Protein AF-A0A529QZK8-F1 (afdb_monomer_lite)

Sequence (100 aa):
MAMIGHVLNRILMVLVGYLVAVLAGLIAVVVIYAMLSSLPNAPGYFGLMEFTPVAVLVVPPLGMFVYFLTIILTGMQTLVFALIAEFFSLRSFWLHMVFG

pLDDT: mean 83.57, std 9.09, range [52.28, 92.5]

Foldseek 3Di:
DVVVVVVVVVVVVVVVVVVVVVVVVLVVQLVVLVVQCPDVVRDPVSVVRSCLSVCLVPPVVNVVVVVVVCCVVCVVVVVVVVVVVVVVVVVVVVCVVVVD

Secondary structure (DSSP, 8-state):
-HHHHHHHHHHHHHHHHHHHHHHHHHHHHHHHHHHHHTSTT--THHHHHTTHHHHHHH-HHHHHHHHHHHHHHHHHHHHHHHHHHHHHHHHHHHHHHH--

Radius of gyration: 21.42 Å; chains: 1; bounding box: 44×36×58 Å

Structure (mmCIF, N/CA/C/O backbone):
data_AF-A0A529QZK8-F1
#
_entry.id   AF-A0A529QZK8-F1
#
loop_
_atom_site.group_PDB
_atom_site.id
_atom_site.type_symbol
_atom_site.label_atom_id
_atom_site.label_alt_id
_atom_site.label_comp_id
_atom_site.label_asym_id
_atom_site.label_entity_id
_atom_site.label_seq_id
_atom_site.pdbx_PDB_ins_code
_atom_site.Cartn_x
_atom_site.Cartn_y
_atom_site.Cartn_z
_atom_site.occupancy
_atom_site.B_iso_or_equiv
_atom_site.auth_seq_id
_atom_site.auth_comp_id
_atom_site.auth_asym_id
_atom_site.auth_atom_id
_atom_site.pdbx_PDB_model_num
ATOM 1 N N . MET A 1 1 ? -26.900 -18.518 17.281 1.00 56.41 1 MET A N 1
ATOM 2 C CA . MET A 1 1 ? -26.630 -19.054 15.926 1.00 56.41 1 MET A CA 1
ATOM 3 C C . MET A 1 1 ? -26.930 -18.025 14.831 1.00 56.41 1 MET A C 1
ATOM 5 O O . MET A 1 1 ? -25.990 -17.611 14.170 1.00 56.41 1 MET A O 1
ATOM 9 N N . ALA A 1 2 ? -28.169 -17.529 14.681 1.00 66.94 2 ALA A N 1
ATOM 10 C CA . ALA A 1 2 ? -28.531 -16.575 13.613 1.00 66.94 2 ALA A CA 1
ATOM 11 C C . ALA A 1 2 ? -27.762 -15.231 13.646 1.00 66.94 2 ALA A C 1
ATOM 13 O O . ALA A 1 2 ? -27.313 -14.750 12.610 1.00 66.94 2 ALA A O 1
ATOM 14 N N . MET A 1 3 ? -27.544 -14.657 14.836 1.00 74.00 3 MET A N 1
ATOM 15 C CA . MET A 1 3 ? -26.838 -13.373 14.998 1.00 74.00 3 MET A CA 1
ATOM 16 C C . MET A 1 3 ? -25.340 -13.474 14.640 1.00 74.00 3 MET A C 1
ATOM 18 O O . MET A 1 3 ? -24.804 -12.612 13.954 1.00 74.00 3 MET A O 1
ATOM 22 N N . ILE A 1 4 ? -24.691 -14.587 15.005 1.00 81.44 4 ILE A N 1
ATOM 23 C CA . ILE A 1 4 ? -23.277 -14.863 14.688 1.00 81.44 4 ILE A CA 1
ATOM 24 C C . ILE A 1 4 ? -23.076 -14.972 13.172 1.00 81.44 4 ILE A C 1
ATOM 26 O O . ILE A 1 4 ? -22.155 -14.367 12.632 1.00 81.44 4 ILE A O 1
ATOM 30 N N . GLY A 1 5 ? -23.967 -15.687 12.474 1.00 82.12 5 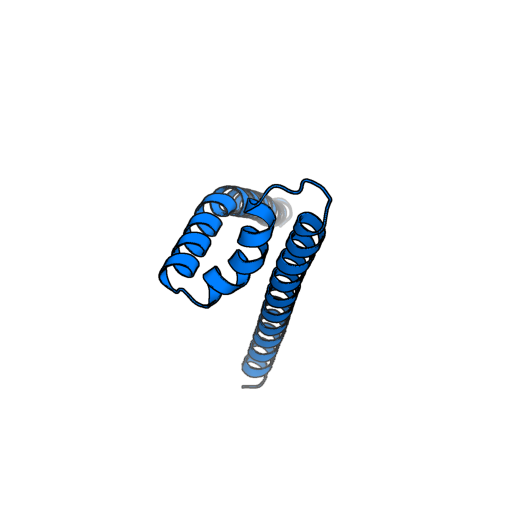GLY A N 1
ATOM 31 C CA . GLY A 1 5 ? -23.910 -15.806 11.015 1.00 82.12 5 GLY A CA 1
ATOM 32 C C . GLY A 1 5 ? -24.105 -14.466 10.302 1.00 82.12 5 GLY A C 1
ATOM 33 O O . GLY A 1 5 ? -23.396 -14.174 9.343 1.00 82.12 5 GLY A O 1
ATOM 34 N N . HIS A 1 6 ? -25.011 -13.619 10.797 1.00 85.44 6 HIS A N 1
ATOM 35 C CA . HIS A 1 6 ? -25.255 -12.298 10.214 1.00 85.44 6 HIS A CA 1
ATOM 36 C C . HIS A 1 6 ? -24.055 -11.352 10.379 1.00 85.44 6 HIS A C 1
ATOM 38 O O . HIS A 1 6 ? -23.640 -10.704 9.417 1.00 85.44 6 HIS A O 1
ATOM 44 N N . VAL A 1 7 ? -23.458 -11.316 11.576 1.00 87.44 7 VAL A N 1
ATOM 45 C CA . VAL A 1 7 ? -22.255 -10.513 11.844 1.00 87.44 7 VAL A CA 1
ATOM 46 C C . VAL A 1 7 ? -21.073 -11.010 11.012 1.00 87.44 7 VAL A C 1
ATOM 48 O O . VAL A 1 7 ? -20.412 -10.201 10.364 1.00 87.44 7 VAL A O 1
ATOM 51 N N . LEU A 1 8 ? -20.849 -12.327 10.955 1.00 90.31 8 LEU A N 1
ATOM 52 C CA . LEU A 1 8 ? -19.774 -12.919 10.158 1.00 90.31 8 LEU A CA 1
ATOM 53 C C . LEU A 1 8 ? -19.901 -12.554 8.674 1.00 90.31 8 LEU A C 1
ATOM 55 O O . LEU A 1 8 ? -18.926 -12.131 8.062 1.00 90.31 8 LEU A O 1
ATOM 59 N N . ASN A 1 9 ? -21.104 -12.649 8.107 1.00 89.19 9 ASN A N 1
ATOM 60 C CA . ASN A 1 9 ? -21.329 -12.347 6.694 1.00 89.19 9 ASN A CA 1
ATOM 61 C C . ASN A 1 9 ? -21.056 -10.867 6.367 1.00 89.19 9 ASN A C 1
ATOM 63 O O . ASN A 1 9 ? -20.490 -10.540 5.326 1.00 89.19 9 ASN A O 1
ATOM 67 N N . ARG A 1 10 ? -21.381 -9.963 7.299 1.00 87.62 10 ARG A N 1
ATOM 68 C CA . ARG A 1 10 ? -21.099 -8.530 7.159 1.00 87.62 10 ARG A CA 1
ATOM 6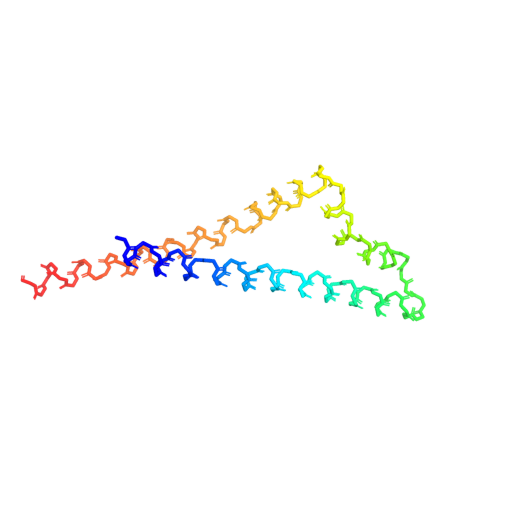9 C C . ARG A 1 10 ? -19.597 -8.241 7.179 1.00 87.62 10 ARG A C 1
ATOM 71 O O . ARG A 1 10 ? -19.122 -7.463 6.358 1.00 87.62 10 ARG A O 1
ATOM 78 N N . ILE A 1 11 ? -18.854 -8.897 8.072 1.00 90.06 11 ILE A N 1
ATOM 79 C CA . ILE A 1 11 ? -17.388 -8.793 8.124 1.00 90.06 11 ILE A CA 1
ATOM 80 C C . ILE A 1 11 ? -16.778 -9.331 6.827 1.00 90.06 11 ILE A C 1
ATOM 82 O O . ILE A 1 11 ? -15.947 -8.658 6.227 1.00 90.06 11 ILE A O 1
ATOM 86 N N . LEU A 1 12 ? -17.226 -10.500 6.358 1.00 90.06 12 LEU A N 1
ATOM 87 C CA . LEU A 1 12 ? -16.736 -11.102 5.117 1.00 90.06 12 LEU A CA 1
ATOM 88 C C . LEU A 1 12 ? -17.004 -10.212 3.898 1.00 90.06 12 LEU A C 1
ATOM 90 O O . LEU A 1 12 ? -16.100 -10.026 3.092 1.00 90.06 12 LEU A O 1
ATOM 94 N N . MET A 1 13 ? -18.188 -9.601 3.782 1.00 91.88 13 MET A N 1
ATOM 95 C CA . MET A 1 13 ? -18.476 -8.645 2.703 1.00 91.88 13 MET A CA 1
ATOM 96 C C . MET A 1 13 ? -17.541 -7.432 2.728 1.00 91.88 13 MET A C 1
ATOM 98 O O . MET A 1 13 ? -17.041 -7.031 1.678 1.00 91.88 13 MET A O 1
ATOM 102 N N . VAL A 1 14 ? -17.274 -6.863 3.908 1.00 91.06 14 VAL A N 1
ATOM 103 C CA . VAL A 1 14 ? -16.325 -5.745 4.047 1.00 91.06 14 VAL A CA 1
ATOM 104 C C . VAL A 1 14 ? -14.914 -6.183 3.657 1.00 91.06 14 VAL A C 1
ATOM 106 O O . VAL A 1 14 ? -14.220 -5.456 2.952 1.00 91.06 14 VAL A O 1
ATOM 109 N N . LEU A 1 15 ? -14.504 -7.385 4.061 1.00 88.06 15 LEU A N 1
ATOM 110 C CA . LEU A 1 15 ? -13.174 -7.926 3.786 1.00 88.06 15 LEU A CA 1
ATOM 111 C C . LEU A 1 15 ? -12.984 -8.215 2.290 1.00 88.06 15 LEU A C 1
ATOM 113 O O . LEU A 1 15 ? -11.958 -7.854 1.718 1.00 88.06 15 LEU A O 1
ATOM 117 N N . VAL A 1 16 ? -13.998 -8.777 1.630 1.00 91.69 16 VAL A N 1
ATOM 118 C CA . VAL A 1 16 ? -14.017 -8.962 0.171 1.00 91.69 16 VAL A CA 1
ATOM 119 C C . VAL A 1 16 ? -13.970 -7.614 -0.544 1.00 91.69 16 VAL A C 1
ATOM 121 O O . VAL A 1 16 ? -13.157 -7.440 -1.448 1.00 91.69 16 VAL A O 1
ATOM 124 N N . GLY A 1 17 ? -14.783 -6.641 -0.124 1.00 89.44 17 GLY A N 1
ATOM 125 C CA . GLY A 1 17 ? -14.764 -5.293 -0.696 1.00 89.44 17 GLY A CA 1
ATOM 126 C C . GLY A 1 17 ? -13.397 -4.620 -0.558 1.00 89.44 17 GLY A C 1
ATOM 127 O O . GLY A 1 17 ? -12.893 -4.046 -1.521 1.00 89.44 17 GLY A O 1
ATOM 128 N N . TYR A 1 18 ? -12.760 -4.759 0.606 1.00 85.31 18 TYR A N 1
ATOM 129 C CA . TYR A 1 18 ? -11.404 -4.276 0.848 1.00 85.31 18 TYR A CA 1
ATOM 130 C C . TYR A 1 18 ? -10.382 -4.952 -0.074 1.00 85.31 18 TYR A C 1
ATOM 132 O O . TYR A 1 18 ? -9.600 -4.259 -0.719 1.00 85.31 18 TYR A O 1
ATOM 140 N N . LEU A 1 19 ? -10.419 -6.283 -0.207 1.00 86.38 19 LEU A N 1
ATOM 141 C CA . LEU A 1 19 ? -9.521 -7.012 -1.108 1.00 86.38 19 LEU A CA 1
ATOM 142 C C . LEU A 1 19 ? -9.687 -6.569 -2.566 1.00 86.38 19 LEU A C 1
ATOM 144 O O . LEU A 1 19 ? -8.694 -6.323 -3.247 1.00 86.38 19 LEU A O 1
ATOM 148 N N . VAL A 1 20 ? -10.927 -6.413 -3.035 1.00 92.50 20 VAL A N 1
ATOM 149 C CA . VAL A 1 20 ? -11.211 -5.922 -4.392 1.00 92.50 20 VAL A CA 1
ATOM 150 C C . VAL A 1 20 ? -10.676 -4.502 -4.583 1.00 92.50 20 VAL A C 1
ATOM 152 O O . VAL A 1 20 ? -10.040 -4.226 -5.599 1.00 92.50 20 VAL A O 1
ATOM 155 N N . ALA A 1 21 ? -10.874 -3.614 -3.605 1.00 86.38 21 ALA A N 1
ATOM 156 C CA . ALA A 1 21 ? -10.360 -2.248 -3.657 1.00 86.38 21 ALA A CA 1
ATOM 157 C C . ALA A 1 21 ? -8.823 -2.206 -3.697 1.00 86.38 21 ALA A C 1
ATOM 159 O O . ALA A 1 21 ? -8.253 -1.452 -4.484 1.00 86.38 21 ALA A O 1
ATOM 160 N N . VAL A 1 22 ? -8.150 -3.044 -2.903 1.00 84.38 22 VAL A N 1
ATOM 161 C CA . VAL A 1 22 ? -6.685 -3.164 -2.912 1.00 84.38 22 VAL A CA 1
ATOM 162 C C . VAL A 1 22 ? -6.191 -3.656 -4.271 1.00 84.38 22 VAL A C 1
ATOM 164 O O . VAL A 1 22 ? -5.290 -3.046 -4.841 1.00 84.38 22 VAL A O 1
ATOM 167 N N . LEU A 1 23 ? -6.795 -4.710 -4.827 1.00 86.06 23 LEU A N 1
ATOM 168 C CA . LEU A 1 23 ? -6.412 -5.235 -6.142 1.00 86.06 23 LEU A CA 1
ATOM 169 C C . LEU A 1 23 ? -6.617 -4.199 -7.251 1.00 86.06 23 LEU A C 1
ATOM 171 O O . LEU A 1 23 ? -5.720 -3.990 -8.066 1.00 86.06 23 LEU A O 1
ATOM 175 N N . ALA A 1 24 ? -7.759 -3.508 -7.254 1.00 91.38 24 ALA A N 1
ATOM 176 C CA . ALA A 1 24 ? -8.026 -2.427 -8.198 1.00 91.38 24 ALA A CA 1
ATOM 177 C C . ALA A 1 24 ? -7.008 -1.283 -8.053 1.00 91.38 24 ALA A C 1
ATOM 179 O O . ALA A 1 24 ? -6.509 -0.776 -9.056 1.00 91.38 24 ALA A O 1
ATOM 180 N N . GLY A 1 25 ? -6.650 -0.921 -6.816 1.00 86.56 25 GLY A N 1
ATOM 181 C CA . GLY A 1 25 ? -5.617 0.070 -6.525 1.00 86.56 25 GLY A CA 1
ATOM 182 C C . GLY A 1 25 ? -4.244 -0.335 -7.061 1.00 86.56 25 GLY A C 1
ATOM 183 O O . GLY A 1 25 ? -3.590 0.466 -7.723 1.00 86.56 25 GLY A O 1
ATOM 184 N N . LEU A 1 26 ? -3.824 -1.586 -6.852 1.00 85.88 26 LEU A N 1
ATOM 185 C CA . LEU A 1 26 ? -2.551 -2.092 -7.375 1.00 85.88 26 LEU A CA 1
ATOM 186 C C . LEU A 1 26 ? -2.522 -2.069 -8.908 1.00 85.88 26 LEU A C 1
ATOM 188 O O . LEU A 1 26 ? -1.540 -1.608 -9.484 1.00 85.88 26 LEU A O 1
ATOM 192 N N . ILE A 1 27 ? -3.605 -2.491 -9.568 1.00 88.19 27 ILE A N 1
ATOM 193 C CA . ILE A 1 27 ? -3.724 -2.425 -11.034 1.00 88.19 27 ILE A CA 1
ATOM 194 C C . ILE A 1 27 ? -3.636 -0.974 -11.515 1.00 88.19 27 ILE A C 1
ATOM 196 O O . ILE A 1 27 ? -2.909 -0.690 -12.464 1.00 88.19 27 ILE A O 1
ATOM 200 N N . ALA A 1 28 ? -4.326 -0.045 -10.849 1.00 89.75 28 ALA A N 1
ATOM 201 C CA . ALA A 1 28 ? -4.274 1.370 -11.200 1.00 89.75 28 ALA A CA 1
ATOM 202 C C . ALA A 1 28 ? -2.844 1.927 -11.116 1.00 89.75 28 ALA A C 1
ATOM 204 O O . ALA A 1 28 ? -2.419 2.642 -12.020 1.00 89.75 28 ALA A O 1
ATOM 205 N N . VAL A 1 29 ? -2.079 1.553 -10.085 1.00 86.81 29 VAL A N 1
ATOM 206 C CA . VAL A 1 29 ? -0.670 1.956 -9.944 1.00 86.81 29 VAL A CA 1
ATOM 207 C C . VAL A 1 29 ? 0.176 1.442 -11.112 1.00 86.81 29 VAL A C 1
ATOM 209 O O . VAL A 1 29 ? 0.921 2.225 -11.701 1.00 86.81 29 VAL A O 1
ATOM 212 N N . VAL A 1 30 ? 0.028 0.166 -11.494 1.00 88.50 30 VAL A N 1
ATOM 213 C CA . VAL A 1 30 ? 0.730 -0.399 -12.664 1.00 88.50 30 VAL A CA 1
ATOM 214 C C . VAL A 1 30 ? 0.390 0.392 -13.926 1.00 88.50 30 VAL A C 1
ATOM 216 O O . VAL A 1 30 ? 1.289 0.813 -14.649 1.00 88.50 30 VAL A O 1
ATOM 219 N N . VAL A 1 31 ? -0.899 0.643 -14.170 1.00 90.62 31 VAL A N 1
ATOM 220 C CA . VAL A 1 31 ? -1.369 1.368 -15.360 1.00 90.62 31 VAL A CA 1
ATOM 221 C C . VAL A 1 31 ? -0.806 2.789 -15.408 1.00 90.62 31 VAL A C 1
ATOM 223 O O . VAL A 1 31 ? -0.355 3.225 -16.465 1.00 90.62 31 VAL A O 1
ATOM 226 N N . ILE A 1 32 ? -0.782 3.503 -14.280 1.00 89.00 32 ILE A N 1
ATOM 227 C CA . ILE A 1 32 ? -0.217 4.857 -14.204 1.00 89.00 32 ILE A CA 1
ATOM 228 C C . ILE A 1 32 ? 1.270 4.840 -14.571 1.00 89.00 32 ILE A C 1
ATOM 230 O O . ILE A 1 32 ? 1.696 5.635 -15.406 1.00 89.00 32 ILE A O 1
ATOM 234 N N . TYR A 1 33 ? 2.061 3.935 -13.989 1.00 87.88 33 TYR A N 1
ATOM 235 C CA . TYR A 1 33 ? 3.496 3.871 -14.277 1.00 87.88 33 TYR A CA 1
ATOM 236 C C . TYR A 1 33 ? 3.802 3.415 -15.706 1.00 87.88 33 TYR A C 1
ATOM 238 O O . TYR A 1 33 ? 4.716 3.966 -16.316 1.00 87.88 33 TYR A O 1
ATOM 246 N N . ALA A 1 34 ? 2.998 2.512 -16.268 1.00 88.31 34 ALA A N 1
ATOM 247 C CA . ALA A 1 34 ? 3.097 2.107 -17.670 1.00 88.31 34 ALA A CA 1
ATOM 248 C C . ALA A 1 34 ? 2.760 3.260 -18.634 1.00 88.31 34 ALA A C 1
ATOM 250 O O . ALA A 1 34 ? 3.412 3.458 -19.658 1.00 88.31 34 ALA A O 1
ATOM 251 N N . MET A 1 35 ? 1.761 4.083 -18.301 1.00 89.56 35 MET A N 1
ATOM 252 C CA . MET A 1 35 ? 1.477 5.298 -19.069 1.00 89.56 35 MET A CA 1
ATOM 253 C C . MET A 1 35 ? 2.633 6.298 -18.960 1.00 89.56 35 MET A C 1
ATOM 255 O O . MET A 1 35 ? 3.055 6.851 -19.974 1.00 89.56 35 MET A O 1
ATOM 259 N N . LEU A 1 36 ? 3.184 6.495 -17.758 1.00 88.62 36 LEU A N 1
ATOM 260 C CA . LEU A 1 36 ? 4.320 7.391 -17.528 1.00 88.62 36 LEU A CA 1
ATOM 261 C C . LEU A 1 36 ? 5.600 6.930 -18.243 1.00 88.62 36 LEU A C 1
ATOM 263 O O . LEU A 1 36 ? 6.352 7.769 -18.741 1.00 88.62 36 LEU A O 1
ATOM 267 N N . SER A 1 37 ? 5.839 5.621 -18.334 1.00 89.00 37 SER A N 1
ATOM 268 C CA . SER A 1 37 ? 6.994 5.054 -19.040 1.00 89.00 37 SER A CA 1
ATOM 269 C C . SER A 1 37 ? 6.880 5.187 -20.563 1.00 89.00 37 SER A C 1
ATOM 271 O O . SER A 1 37 ? 7.901 5.235 -21.247 1.00 89.00 37 SER A O 1
ATOM 273 N N . SER A 1 38 ? 5.661 5.322 -21.097 1.00 88.31 38 SER A N 1
ATOM 274 C CA . SER A 1 38 ? 5.412 5.504 -22.534 1.00 88.31 38 SER A CA 1
ATOM 275 C C . SER A 1 38 ? 5.701 6.918 -23.064 1.00 88.31 38 SER A C 1
ATOM 277 O O . SER A 1 38 ? 5.682 7.132 -24.279 1.00 88.31 38 SER A O 1
ATOM 279 N N . LEU A 1 39 ? 5.972 7.895 -22.186 1.00 90.69 39 LEU A N 1
ATOM 280 C CA . LEU A 1 39 ? 6.290 9.258 -22.613 1.00 90.69 39 LEU A CA 1
ATOM 281 C C . LEU A 1 39 ? 7.685 9.354 -23.260 1.00 90.69 39 LEU A C 1
ATOM 283 O O . LEU A 1 39 ? 8.642 8.719 -22.810 1.00 90.69 39 LEU A O 1
ATOM 287 N N . PRO A 1 40 ? 7.853 10.210 -24.285 1.00 87.62 40 PRO A N 1
ATOM 288 C CA . PRO A 1 40 ? 9.166 10.478 -24.859 1.00 87.62 40 PRO A CA 1
ATOM 289 C C . PRO A 1 40 ? 10.093 11.103 -23.806 1.00 87.62 40 PRO A C 1
ATOM 291 O O . PRO A 1 40 ? 9.707 12.032 -23.098 1.00 87.62 40 PRO A O 1
ATOM 294 N N . ASN A 1 41 ? 11.328 10.599 -23.723 1.00 87.69 41 ASN A N 1
ATOM 295 C CA . ASN A 1 41 ? 12.320 10.943 -22.691 1.00 87.69 41 ASN A CA 1
ATOM 296 C C . ASN A 1 41 ? 11.911 10.578 -21.250 1.00 87.69 41 ASN A C 1
ATOM 298 O O . ASN A 1 41 ? 12.442 11.159 -20.300 1.00 87.69 41 ASN A O 1
ATOM 302 N N . ALA A 1 42 ? 10.990 9.626 -21.064 1.00 85.31 42 ALA A N 1
ATOM 303 C CA . ALA A 1 42 ? 10.649 9.127 -19.739 1.00 85.31 42 ALA A CA 1
ATOM 304 C C . ALA A 1 42 ? 11.897 8.572 -19.014 1.00 85.31 42 ALA A C 1
ATOM 306 O O . ALA A 1 42 ? 12.638 7.758 -19.573 1.00 85.31 42 ALA A O 1
ATOM 307 N N . PRO A 1 43 ? 12.141 8.981 -17.757 1.00 86.19 43 PRO A N 1
ATOM 308 C CA . PRO A 1 43 ? 13.153 8.375 -16.909 1.00 86.19 43 PRO A CA 1
ATOM 309 C C . PRO A 1 43 ? 12.974 6.858 -16.777 1.00 86.19 43 PRO A C 1
ATOM 311 O O . PRO A 1 43 ? 11.878 6.373 -16.496 1.00 86.19 43 PRO A O 1
ATOM 314 N N . GLY A 1 44 ? 14.073 6.105 -16.878 1.00 84.31 44 GLY A N 1
ATOM 315 C CA . GLY A 1 44 ? 14.043 4.636 -16.837 1.00 84.31 44 GLY A CA 1
ATOM 316 C C . GLY A 1 44 ? 13.459 4.036 -15.550 1.00 84.31 44 GLY A C 1
ATOM 317 O O . GLY A 1 44 ? 13.002 2.897 -15.559 1.00 84.31 44 GLY A O 1
ATOM 318 N N . TYR A 1 45 ? 13.403 4.798 -14.450 1.00 83.56 45 TYR A N 1
ATOM 319 C CA . TYR A 1 45 ? 12.782 4.330 -13.210 1.00 83.56 45 TYR A CA 1
ATOM 320 C C . TYR A 1 45 ? 11.265 4.115 -13.342 1.00 83.56 45 TYR A C 1
ATOM 322 O O . TYR A 1 45 ? 10.724 3.301 -12.598 1.00 83.56 45 TYR A O 1
ATOM 330 N N . PHE A 1 46 ? 10.571 4.771 -14.283 1.00 85.69 46 PHE A N 1
ATOM 331 C CA . PHE A 1 46 ? 9.130 4.560 -14.482 1.00 85.69 46 PHE A CA 1
ATOM 332 C C . PHE A 1 46 ? 8.808 3.139 -14.958 1.00 85.69 46 PHE A C 1
ATOM 334 O O . PHE A 1 46 ? 7.881 2.526 -14.435 1.00 85.69 46 PHE A O 1
ATOM 341 N N . GLY A 1 47 ? 9.631 2.577 -15.848 1.00 81.19 47 GLY A N 1
ATOM 342 C CA . GLY A 1 47 ? 9.510 1.177 -16.274 1.00 81.19 47 GLY A CA 1
ATOM 343 C C . GLY A 1 47 ? 9.902 0.162 -15.194 1.00 81.19 47 GLY A C 1
ATOM 344 O O . GLY A 1 47 ? 9.547 -1.001 -15.282 1.00 81.19 47 GLY A O 1
ATOM 345 N N . LEU A 1 48 ? 10.614 0.572 -14.140 1.00 82.38 48 LEU A N 1
ATOM 346 C CA . LEU A 1 48 ? 10.863 -0.289 -12.976 1.00 82.38 48 LEU A CA 1
ATOM 347 C C . LEU A 1 48 ? 9.717 -0.200 -11.960 1.00 82.38 48 LEU A C 1
ATOM 349 O O . LEU A 1 48 ? 9.375 -1.194 -11.317 1.00 82.38 48 LEU A O 1
ATOM 353 N N . MET A 1 49 ? 9.110 0.983 -11.819 1.00 84.44 49 MET A N 1
ATOM 354 C CA . MET A 1 49 ? 8.027 1.221 -10.865 1.00 84.44 49 MET A CA 1
ATOM 355 C C . MET A 1 49 ? 6.745 0.455 -11.208 1.00 84.44 49 MET A C 1
ATOM 357 O O . MET A 1 49 ? 6.050 0.029 -10.288 1.00 84.44 49 MET A O 1
ATOM 361 N N . GLU A 1 50 ? 6.459 0.188 -12.484 1.00 82.19 50 GLU A N 1
ATOM 362 C CA . GLU A 1 50 ? 5.293 -0.620 -12.884 1.00 82.19 50 GLU A CA 1
ATOM 363 C C . GLU A 1 50 ? 5.337 -2.066 -12.351 1.00 82.19 50 GLU A C 1
ATOM 365 O O . GLU A 1 50 ? 4.290 -2.665 -12.117 1.00 82.19 50 GLU A O 1
ATOM 370 N N . PHE A 1 51 ? 6.525 -2.615 -12.068 1.00 83.69 51 PHE A N 1
ATOM 371 C CA . PHE A 1 51 ? 6.681 -3.958 -11.489 1.00 83.69 51 PHE A CA 1
ATOM 372 C C . PHE A 1 51 ? 6.641 -3.972 -9.961 1.00 83.69 51 PHE A C 1
ATOM 374 O O . PHE A 1 51 ? 6.518 -5.043 -9.359 1.00 83.69 51 PHE A O 1
ATOM 381 N N . THR A 1 52 ? 6.728 -2.810 -9.308 1.00 83.50 52 THR A N 1
ATOM 382 C CA . THR A 1 52 ? 6.754 -2.736 -7.840 1.00 83.50 52 THR A CA 1
ATOM 383 C C . THR A 1 52 ? 5.521 -3.358 -7.172 1.00 83.50 52 THR A C 1
ATOM 385 O O . THR A 1 52 ? 5.720 -4.085 -6.198 1.00 83.50 52 THR A O 1
ATOM 388 N N . PRO A 1 53 ? 4.279 -3.225 -7.690 1.00 82.88 53 PRO A N 1
ATOM 389 C CA . PRO A 1 53 ? 3.114 -3.888 -7.098 1.00 82.88 53 PRO A CA 1
ATOM 390 C C . PRO A 1 53 ? 3.231 -5.415 -7.126 1.00 82.88 53 PRO A C 1
ATOM 392 O O . PRO A 1 53 ? 2.878 -6.089 -6.161 1.00 82.88 53 PRO A O 1
ATOM 395 N N . VAL A 1 54 ? 3.787 -5.968 -8.207 1.00 85.12 54 VAL A N 1
ATOM 396 C CA . VAL A 1 54 ? 4.017 -7.412 -8.343 1.00 85.12 54 VAL A CA 1
ATOM 397 C C . VAL A 1 54 ? 5.132 -7.864 -7.403 1.00 85.12 54 VAL A C 1
ATOM 399 O O . VAL A 1 54 ? 4.978 -8.865 -6.709 1.00 85.12 54 VAL A O 1
ATOM 402 N N . ALA A 1 55 ? 6.229 -7.109 -7.318 1.00 84.62 55 ALA A N 1
ATOM 403 C CA . ALA A 1 55 ? 7.348 -7.425 -6.432 1.00 84.62 55 ALA A CA 1
ATOM 404 C C . ALA A 1 55 ? 6.931 -7.451 -4.951 1.00 84.62 55 ALA A C 1
ATOM 406 O O . ALA A 1 55 ? 7.350 -8.342 -4.216 1.00 84.62 55 ALA A O 1
ATOM 407 N N . VAL A 1 56 ? 6.062 -6.529 -4.526 1.00 85.06 56 VAL A N 1
ATOM 408 C CA . VAL A 1 56 ? 5.506 -6.487 -3.161 1.00 85.06 56 VAL A CA 1
ATOM 409 C C . VAL A 1 56 ? 4.676 -7.734 -2.842 1.00 85.06 56 VAL A C 1
ATOM 411 O O . VAL A 1 56 ? 4.724 -8.219 -1.713 1.00 85.06 56 VAL A O 1
ATOM 414 N N . LEU A 1 57 ? 3.946 -8.278 -3.821 1.00 84.06 57 LEU A N 1
ATOM 415 C CA . LEU A 1 57 ? 3.128 -9.483 -3.642 1.00 84.06 57 LEU A CA 1
ATOM 416 C C . LEU A 1 57 ? 3.938 -10.785 -3.734 1.00 84.06 57 LEU A C 1
ATOM 418 O O . LEU A 1 57 ? 3.643 -11.740 -3.020 1.00 84.06 57 LEU A O 1
ATOM 422 N N . VAL A 1 58 ? 4.936 -10.839 -4.619 1.00 87.38 58 VAL A N 1
ATOM 423 C CA 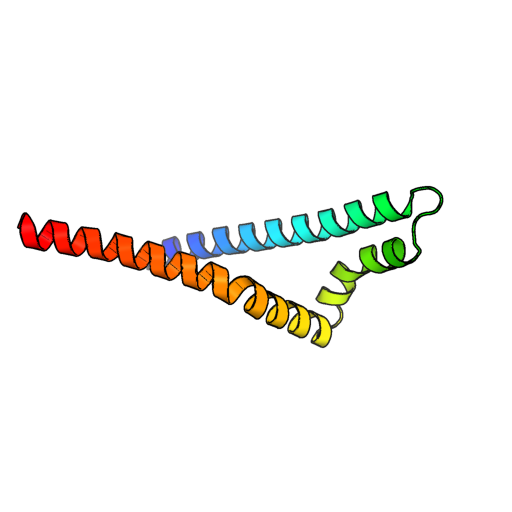. VAL A 1 58 ? 5.700 -12.063 -4.920 1.00 87.38 58 VAL A CA 1
ATOM 424 C C . VAL A 1 58 ? 6.880 -12.259 -3.969 1.00 87.38 58 VAL A C 1
ATOM 426 O O . VAL A 1 58 ? 7.273 -13.397 -3.722 1.00 87.38 58 VAL A O 1
ATOM 429 N N . VAL A 1 59 ? 7.450 -11.179 -3.427 1.00 89.31 59 VAL A N 1
ATOM 430 C CA . VAL A 1 59 ? 8.637 -11.223 -2.563 1.00 89.31 59 VAL A CA 1
ATOM 431 C C . VAL A 1 59 ? 8.224 -10.927 -1.115 1.00 89.31 59 VAL A C 1
ATOM 433 O O . VAL A 1 59 ? 8.092 -9.757 -0.744 1.00 89.31 59 VAL A O 1
ATOM 436 N N . PRO A 1 60 ? 8.057 -11.951 -0.251 1.00 83.31 60 PRO A N 1
ATOM 437 C CA . PRO A 1 60 ? 7.497 -11.764 1.089 1.00 83.31 60 PRO A CA 1
ATOM 438 C C . PRO A 1 60 ? 8.251 -10.747 1.964 1.00 83.31 60 PRO A C 1
ATOM 440 O O . PRO A 1 60 ? 7.592 -9.933 2.611 1.00 83.31 60 PRO A O 1
ATOM 443 N N . PRO A 1 61 ? 9.601 -10.700 1.970 1.00 89.50 61 PRO A N 1
ATOM 444 C CA . PRO A 1 61 ? 10.324 -9.679 2.728 1.00 89.50 61 PRO A CA 1
ATOM 445 C C . PRO A 1 61 ? 10.011 -8.241 2.286 1.00 89.50 61 PRO A C 1
ATOM 447 O O . PRO A 1 61 ? 9.913 -7.355 3.132 1.00 89.50 61 PRO A O 1
ATOM 450 N N . LEU A 1 62 ? 9.815 -8.005 0.981 1.00 84.00 62 LEU A N 1
ATOM 451 C CA . LEU A 1 62 ? 9.452 -6.682 0.458 1.00 84.00 62 LEU A CA 1
ATO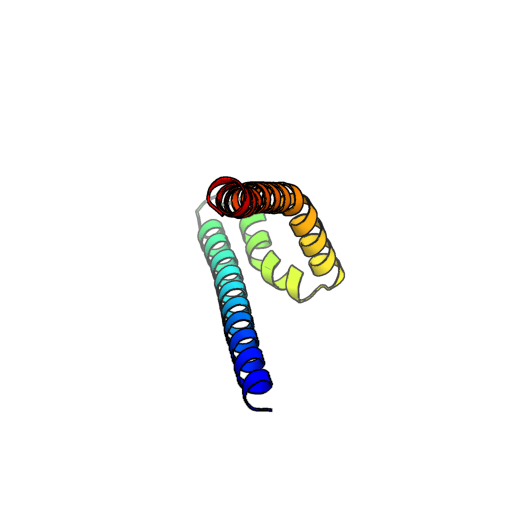M 452 C C . LEU A 1 62 ? 8.025 -6.309 0.857 1.00 84.00 62 LEU A C 1
ATOM 454 O O . LEU A 1 62 ? 7.792 -5.182 1.291 1.00 84.00 62 LEU A O 1
ATOM 458 N N . GLY A 1 63 ? 7.095 -7.263 0.788 1.00 85.00 63 GLY A N 1
ATOM 459 C CA . GLY A 1 63 ? 5.734 -7.084 1.290 1.00 85.00 63 GLY A CA 1
ATOM 460 C C . GLY A 1 63 ? 5.707 -6.681 2.764 1.00 85.00 63 GLY A C 1
ATOM 461 O O . GLY A 1 63 ? 5.071 -5.691 3.128 1.00 85.00 63 GLY A O 1
ATOM 462 N N . MET A 1 64 ? 6.470 -7.384 3.604 1.00 87.69 64 MET A N 1
ATOM 463 C CA . MET A 1 64 ? 6.574 -7.072 5.032 1.00 87.69 64 MET A CA 1
ATOM 464 C C . MET A 1 64 ? 7.198 -5.699 5.293 1.00 87.69 64 MET A C 1
ATOM 466 O O . MET A 1 64 ? 6.741 -4.979 6.181 1.00 87.69 64 MET A O 1
ATOM 470 N N . PHE A 1 65 ? 8.204 -5.308 4.510 1.00 87.00 65 PHE A N 1
ATOM 471 C CA . PHE A 1 65 ? 8.809 -3.983 4.608 1.00 87.00 65 PHE A CA 1
ATOM 472 C C . PHE A 1 65 ? 7.811 -2.871 4.264 1.00 87.00 65 PHE A C 1
ATOM 474 O O . PHE A 1 65 ? 7.654 -1.929 5.040 1.00 87.00 65 PHE A O 1
ATOM 481 N N . VAL A 1 66 ? 7.091 -2.998 3.145 1.00 87.19 66 VAL A N 1
ATOM 482 C CA . VAL A 1 66 ? 6.069 -2.022 2.733 1.00 87.19 66 VAL A CA 1
ATOM 483 C C . VAL A 1 66 ? 4.930 -1.962 3.744 1.00 87.19 66 VAL A C 1
ATOM 485 O O . VAL A 1 66 ? 4.463 -0.872 4.069 1.00 87.19 66 VAL A O 1
ATOM 488 N N . TYR A 1 67 ? 4.518 -3.099 4.303 1.00 85.81 67 TYR A N 1
ATOM 489 C CA . TYR A 1 67 ? 3.527 -3.143 5.375 1.00 85.81 67 TYR A CA 1
ATOM 490 C C . TYR A 1 67 ? 3.992 -2.364 6.613 1.00 85.81 67 TYR A C 1
ATOM 492 O O . TYR A 1 67 ? 3.263 -1.513 7.124 1.00 85.81 67 TYR A O 1
ATOM 500 N N . PHE A 1 68 ? 5.228 -2.591 7.062 1.00 86.50 68 PHE A N 1
ATOM 501 C CA . PHE A 1 68 ? 5.792 -1.893 8.217 1.00 86.50 68 PHE A CA 1
ATOM 502 C C . PHE A 1 68 ? 5.922 -0.385 7.973 1.00 86.50 68 PHE A C 1
ATOM 504 O O . PHE A 1 68 ? 5.554 0.428 8.820 1.00 86.50 68 PHE A O 1
ATOM 511 N N . LEU A 1 69 ? 6.385 -0.006 6.782 1.00 87.88 69 LEU A N 1
ATOM 512 C CA . LEU A 1 69 ? 6.489 1.384 6.354 1.00 87.88 69 LEU A CA 1
ATOM 513 C C . LEU A 1 69 ? 5.106 2.047 6.322 1.00 87.88 69 LEU A C 1
ATOM 515 O O . LEU A 1 69 ? 4.947 3.158 6.822 1.00 87.88 69 LEU A O 1
ATOM 519 N N . THR A 1 70 ? 4.094 1.334 5.823 1.00 87.12 70 THR A N 1
ATOM 520 C CA . THR A 1 70 ? 2.700 1.791 5.844 1.00 87.12 70 THR A CA 1
ATOM 521 C C . THR A 1 70 ? 2.248 2.062 7.273 1.00 87.12 70 THR A C 1
ATOM 523 O O . THR A 1 70 ? 1.785 3.164 7.538 1.00 87.12 70 THR A O 1
ATOM 526 N N . ILE A 1 71 ? 2.465 1.135 8.215 1.00 86.81 71 ILE A N 1
ATOM 527 C CA . ILE A 1 71 ? 2.121 1.340 9.634 1.00 86.81 71 ILE A CA 1
ATOM 528 C C . ILE A 1 71 ? 2.794 2.591 10.198 1.00 86.81 71 ILE A C 1
ATOM 530 O O . ILE A 1 71 ? 2.135 3.371 10.879 1.00 86.81 71 ILE A O 1
ATOM 534 N N . ILE A 1 72 ? 4.081 2.803 9.921 1.00 89.75 72 ILE A N 1
ATOM 535 C CA . ILE A 1 72 ? 4.810 3.976 10.422 1.00 89.75 72 ILE A CA 1
ATOM 536 C C . ILE A 1 72 ? 4.212 5.267 9.850 1.00 89.75 72 ILE A C 1
ATOM 538 O O . ILE A 1 72 ? 3.927 6.201 10.601 1.00 89.75 72 ILE A O 1
ATOM 542 N N . LEU A 1 73 ? 3.988 5.320 8.534 1.00 90.25 73 LEU A N 1
ATOM 543 C CA . LEU A 1 73 ? 3.460 6.510 7.860 1.00 90.25 73 LEU A CA 1
ATOM 544 C C . LEU A 1 73 ? 1.988 6.780 8.194 1.00 90.25 73 LEU A C 1
ATOM 546 O O . LEU A 1 73 ? 1.555 7.937 8.216 1.00 90.25 73 LEU A O 1
ATOM 550 N N . THR A 1 74 ? 1.201 5.734 8.449 1.00 90.31 74 THR A N 1
ATOM 551 C CA . THR A 1 74 ? -0.220 5.869 8.773 1.00 90.31 74 THR A CA 1
ATOM 552 C C . THR A 1 74 ? -0.505 5.904 10.267 1.00 90.31 74 THR A C 1
ATOM 554 O O . THR A 1 74 ? -1.587 6.325 10.648 1.00 90.31 74 THR A O 1
ATOM 557 N N . GLY A 1 75 ? 0.439 5.519 11.124 1.00 86.56 75 GLY A N 1
ATOM 558 C CA . GLY A 1 75 ? 0.219 5.392 12.567 1.00 86.56 75 GLY A CA 1
ATOM 559 C C . GLY A 1 75 ? -0.125 6.717 13.243 1.00 86.56 75 GLY A C 1
ATOM 560 O O . GLY A 1 75 ? -1.054 6.785 14.039 1.00 86.56 75 GLY A O 1
ATOM 561 N N . MET A 1 76 ? 0.578 7.794 12.883 1.00 86.44 76 MET A N 1
ATOM 562 C CA . MET A 1 76 ? 0.302 9.133 13.422 1.00 86.44 76 MET A CA 1
ATOM 563 C C . MET A 1 76 ? -1.095 9.627 13.028 1.00 86.44 76 MET A C 1
ATOM 565 O O . MET A 1 76 ? -1.854 10.087 13.875 1.00 86.44 76 MET A O 1
ATOM 569 N N . GLN A 1 77 ? -1.457 9.506 11.749 1.00 87.88 77 GLN A N 1
ATOM 570 C CA . GLN A 1 77 ? -2.761 9.946 11.244 1.00 87.88 77 GLN A CA 1
ATOM 571 C C . GLN A 1 77 ? -3.912 9.110 11.828 1.00 87.88 77 GLN A C 1
ATOM 573 O O . GLN A 1 77 ? -4.903 9.689 12.272 1.00 87.88 77 GLN A O 1
ATOM 578 N N . THR A 1 78 ? -3.784 7.780 11.923 1.00 88.31 78 THR A N 1
ATOM 579 C CA . THR A 1 78 ? -4.810 6.941 12.568 1.00 88.31 78 THR A CA 1
ATOM 580 C C . THR A 1 78 ? -4.951 7.249 14.054 1.00 88.31 78 THR A C 1
ATOM 582 O O . THR A 1 78 ? -6.078 7.315 14.542 1.00 88.31 78 THR A O 1
ATOM 585 N N . LEU A 1 79 ? -3.848 7.501 14.763 1.00 88.06 79 LEU A N 1
ATOM 586 C CA . LEU A 1 79 ? -3.871 7.883 16.176 1.00 88.06 79 LEU A CA 1
ATOM 587 C C . LEU A 1 79 ? -4.559 9.238 16.390 1.00 88.06 79 LEU A C 1
ATOM 589 O O . LEU A 1 79 ? -5.373 9.371 17.300 1.00 88.06 79 LEU A O 1
ATOM 593 N N . VAL A 1 80 ? -4.311 10.218 15.518 1.00 90.31 80 VAL A N 1
ATOM 594 C CA . VAL A 1 80 ? -5.011 11.513 15.553 1.00 90.31 80 VAL A CA 1
ATOM 595 C C . VAL A 1 80 ? -6.515 11.334 15.334 1.00 90.31 80 VAL A C 1
ATOM 597 O O . VAL A 1 80 ? -7.306 11.861 16.115 1.00 90.31 80 VAL A O 1
ATOM 600 N N . PHE A 1 81 ? -6.937 10.562 14.327 1.00 89.88 81 PHE A N 1
ATOM 601 C CA . PHE A 1 81 ? -8.364 10.298 14.104 1.00 89.88 81 PHE A CA 1
ATOM 602 C C . PHE A 1 81 ? -9.013 9.546 15.270 1.00 89.88 81 PHE A C 1
ATOM 604 O O . PHE A 1 81 ? -10.149 9.857 15.633 1.00 89.88 81 PHE A O 1
ATOM 611 N N . ALA A 1 82 ? -8.296 8.603 15.884 1.00 88.69 82 ALA A N 1
ATOM 612 C CA . ALA A 1 82 ? -8.766 7.885 17.063 1.00 88.69 82 ALA A CA 1
ATOM 613 C C . ALA A 1 82 ? -8.964 8.827 18.262 1.00 88.69 82 ALA A C 1
ATOM 615 O O . ALA A 1 82 ? -10.037 8.821 18.860 1.00 88.69 82 ALA A O 1
ATOM 616 N N . LEU A 1 83 ? -7.990 9.698 18.551 1.00 89.19 83 LEU A N 1
ATOM 617 C CA . LEU A 1 83 ? -8.090 10.692 19.627 1.00 89.19 83 LEU A CA 1
ATOM 618 C C . LEU A 1 83 ? -9.249 11.671 19.409 1.00 89.19 83 LEU A C 1
ATOM 620 O O . LEU A 1 83 ? -9.971 11.997 20.349 1.00 89.19 83 LEU A O 1
ATOM 624 N N . ILE A 1 84 ? -9.456 12.126 18.169 1.00 88.81 84 ILE A N 1
ATOM 625 C CA . ILE A 1 84 ? -10.590 12.994 17.825 1.00 88.81 84 ILE A CA 1
ATOM 626 C C . ILE A 1 84 ? -11.914 12.262 18.080 1.00 88.81 84 ILE A C 1
ATOM 628 O O . ILE A 1 84 ? -12.811 12.816 18.717 1.00 88.81 84 ILE A O 1
ATOM 632 N N . ALA A 1 85 ? -12.045 11.017 17.615 1.00 87.88 85 ALA A N 1
ATOM 633 C CA . ALA A 1 85 ? -13.248 10.216 17.830 1.00 87.88 85 ALA A CA 1
ATOM 634 C C . ALA A 1 85 ? -13.522 9.979 19.326 1.00 87.88 85 ALA A C 1
ATOM 636 O O . ALA A 1 85 ? -14.666 10.083 19.773 1.00 87.88 85 ALA A O 1
ATOM 637 N N . GLU A 1 86 ? -12.478 9.720 20.109 1.00 85.31 86 GLU A N 1
ATOM 638 C CA . GLU A 1 86 ? -12.570 9.523 21.554 1.00 85.31 86 GLU A CA 1
ATOM 639 C C . GLU A 1 86 ? -12.990 10.806 22.284 1.00 85.31 86 GLU A C 1
ATOM 641 O O . GLU A 1 86 ? -13.892 10.775 23.125 1.00 85.31 86 GLU A O 1
ATOM 646 N N . PHE A 1 87 ? -12.453 11.961 21.886 1.00 83.88 87 PHE A N 1
ATOM 647 C CA . PHE A 1 87 ? -12.886 13.261 22.400 1.00 83.88 87 PHE A CA 1
ATOM 648 C C . PHE A 1 87 ? -14.384 13.519 22.146 1.00 83.88 87 PHE A C 1
ATOM 650 O O . PHE A 1 87 ? -15.110 13.960 23.043 1.00 83.88 87 PHE A O 1
ATOM 657 N N . PHE A 1 88 ? -14.889 13.192 20.952 1.00 79.44 88 PHE A N 1
ATOM 658 C CA . PHE A 1 88 ? -16.319 13.307 20.644 1.00 79.44 88 PHE A CA 1
ATOM 659 C C . PHE A 1 88 ? -17.190 12.270 21.369 1.00 79.44 88 PHE A C 1
ATOM 661 O O . PHE A 1 88 ? -18.320 12.588 21.742 1.00 79.44 88 PHE A O 1
ATOM 668 N N . SER A 1 89 ? -16.682 11.061 21.612 1.00 78.06 89 SER A N 1
ATOM 669 C CA . SER A 1 89 ? -17.364 10.041 22.423 1.00 78.06 89 SER A CA 1
ATOM 670 C C . SER A 1 89 ? -17.572 10.520 23.864 1.00 78.06 89 SER A C 1
ATOM 672 O O . SER A 1 89 ? -18.680 10.443 24.405 1.00 78.06 89 SER A O 1
ATOM 674 N N . LEU A 1 90 ? -16.542 11.134 24.458 1.00 74.31 90 LEU A N 1
ATOM 675 C CA . LEU A 1 90 ? -16.623 11.717 25.797 1.00 74.31 90 LEU A CA 1
ATOM 676 C C . LEU A 1 90 ? -17.674 12.831 25.874 1.00 74.31 90 LEU A C 1
ATOM 678 O O . LEU A 1 90 ? -18.384 12.920 26.872 1.00 74.31 90 LEU A O 1
ATOM 682 N N . ARG A 1 91 ? -17.869 13.633 24.818 1.00 65.25 91 ARG A N 1
ATOM 683 C CA . ARG A 1 91 ? -18.950 14.639 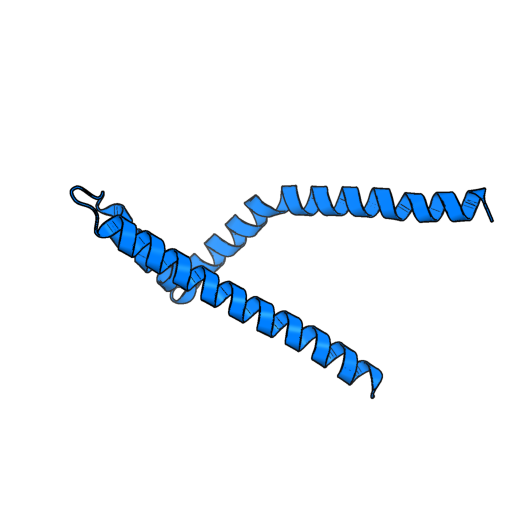24.780 1.00 65.25 91 ARG A CA 1
ATOM 684 C C . ARG A 1 91 ? -20.331 14.021 25.035 1.00 65.25 91 ARG A C 1
ATOM 686 O O . ARG A 1 91 ? -21.130 14.621 25.749 1.00 65.25 91 ARG A O 1
ATOM 693 N N . SER A 1 92 ? -20.613 12.840 24.482 1.00 63.69 92 SER A N 1
ATOM 694 C CA . SER A 1 92 ? -21.877 12.131 24.732 1.00 63.69 92 SER A CA 1
ATOM 695 C C . SER A 1 92 ? -22.013 11.730 26.202 1.00 63.69 92 SER A C 1
ATOM 697 O O . SER A 1 92 ? -23.087 11.875 26.780 1.00 63.69 92 SER A O 1
ATOM 699 N N . PHE A 1 93 ? -20.921 11.279 26.824 1.00 63.75 93 PHE A N 1
ATOM 700 C CA . PHE A 1 93 ? -20.879 10.956 28.252 1.00 63.75 93 PHE A CA 1
ATOM 701 C C . PHE A 1 93 ? -21.151 12.192 29.129 1.00 63.75 93 PHE A C 1
ATOM 703 O O . PHE A 1 93 ? -22.005 12.140 30.010 1.00 63.75 93 PHE A O 1
ATOM 710 N N . TRP A 1 94 ? -20.516 13.331 28.833 1.00 59.72 94 TRP A N 1
ATOM 711 C CA . TRP A 1 94 ? -20.764 14.598 29.536 1.00 59.72 94 TRP A CA 1
ATOM 712 C C . TRP A 1 94 ? -22.205 15.101 29.366 1.00 59.72 94 TRP A C 1
ATOM 714 O O . TRP A 1 94 ? -22.807 15.568 30.329 1.00 59.72 94 TRP A O 1
ATOM 724 N N . LEU A 1 95 ? -22.790 14.975 28.169 1.00 61.94 95 LEU A N 1
ATOM 725 C CA . LEU A 1 95 ? -24.180 15.375 27.918 1.00 61.94 95 LEU A CA 1
ATOM 726 C C . LEU A 1 95 ? -25.184 14.514 28.697 1.00 61.94 95 LEU A C 1
ATOM 728 O O . LEU A 1 95 ? -26.150 15.057 29.224 1.00 61.94 95 LEU A O 1
ATOM 732 N N . HIS A 1 96 ? -24.942 13.210 28.832 1.00 61.88 96 HIS A N 1
ATOM 733 C CA . HIS A 1 96 ? -25.793 12.329 29.638 1.00 61.88 96 HIS A CA 1
ATOM 734 C C . HIS A 1 96 ? -25.607 12.495 31.151 1.00 61.88 96 HIS A C 1
ATOM 736 O O . HIS A 1 96 ? -26.516 12.158 31.898 1.00 61.88 96 HIS A O 1
ATOM 742 N N . MET A 1 97 ? -24.463 13.014 31.606 1.00 60.47 97 MET A N 1
ATOM 743 C CA . MET A 1 97 ? -24.196 13.260 33.029 1.00 60.47 97 MET A CA 1
ATOM 744 C C . MET A 1 97 ? -24.696 14.638 33.508 1.00 60.47 97 MET A C 1
ATOM 746 O O . MET A 1 97 ? -24.934 14.814 34.695 1.00 60.47 97 MET A O 1
ATOM 750 N N . VAL A 1 98 ? -24.842 15.616 32.601 1.00 59.75 98 VAL A N 1
ATOM 751 C CA . VAL A 1 98 ? -25.326 16.982 32.907 1.00 59.75 98 VAL A CA 1
ATOM 752 C C . VAL A 1 98 ? -26.827 17.156 32.627 1.00 59.75 98 VAL A C 1
ATOM 754 O O . VAL A 1 98 ? -27.472 17.965 33.287 1.00 59.75 98 VAL A O 1
ATOM 757 N N . PHE A 1 99 ? -27.393 16.412 31.668 1.00 57.72 99 PHE A N 1
ATOM 758 C CA . PHE A 1 99 ? -28.832 16.423 31.348 1.00 57.72 99 PHE A CA 1
ATOM 759 C C . PHE A 1 99 ? -29.573 15.139 31.775 1.00 57.72 99 PHE A C 1
ATOM 761 O O . PHE A 1 99 ? -30.694 14.909 31.320 1.00 57.72 99 PHE A O 1
ATOM 768 N N . GLY A 1 100 ? -2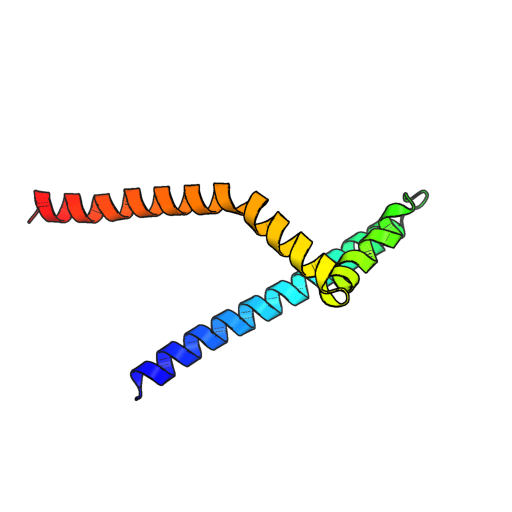8.944 14.304 32.607 1.00 52.28 100 GLY A N 1
ATOM 769 C CA . GLY A 1 100 ? -29.551 13.144 33.270 1.00 52.28 100 GLY A CA 1
ATOM 770 C C . GLY A 1 100 ? -29.866 13.443 34.725 1.00 52.28 100 GLY A C 1
ATOM 771 O O . GLY A 1 100 ? -28.959 13.968 35.406 1.00 52.28 100 GLY A O 1
#